Protein AF-A0AAN8HNQ9-F1 (afdb_monomer)

InterPro domains:
  IPR000863 Sulfotransferase domain [PF00685] (38-75)
  IPR027417 P-loop containing nucleoside triphosphate hydrolase [G3DSA:3.40.50.300] (2-85)
  IPR027417 P-loop containing nucleoside triphosphate hydrolase [SSF52540] (8-73)

Organism: Champsocephalus gunnari (NCBI:txid52237)

Radius of gyration: 16.47 Å; Cα contacts (8 Å, |Δi|>4): 32; chains: 1; bounding box: 37×28×40 Å

Sequence (88 aa):
MAVETCEYELVPYRGFTLINGIHDPDDVDQIQDLEIRDSDVFVVTYPKSGTIWMQQILLLLEAKGDLAAISRLNTLSSSFNADLIPLD

Mean predicted aligned error: 9.55 Å

Solvent-accessible surface area (backbone atoms only — not comparable to full-atom values): 5883 Å² total; per-residue (Å²): 132,85,78,82,72,81,80,66,51,74,42,81,50,100,91,46,77,42,47,51,96,79,51,56,73,69,61,62,55,50,60,78,72,58,89,84,56,98,84,67,83,86,87,87,71,64,90,90,75,45,64,69,60,53,52,55,53,51,52,38,58,75,48,73,64,42,63,71,63,48,54,55,48,49,62,54,46,46,58,63,52,45,78,74,46,84,80,130

Structure (mmCIF, N/CA/C/O backbone):
data_AF-A0AAN8HNQ9-F1
#
_entry.id   AF-A0AAN8HNQ9-F1
#
loop_
_atom_site.group_PDB
_atom_site.id
_atom_site.type_symbol
_atom_site.label_atom_id
_atom_site.label_alt_id
_atom_site.label_comp_id
_atom_site.label_asym_id
_atom_site.label_entity_id
_atom_site.label_seq_id
_atom_site.pdbx_PDB_ins_code
_atom_site.Cartn_x
_atom_site.Cartn_y
_atom_site.Cartn_z
_atom_site.occupancy
_atom_site.B_iso_or_equiv
_atom_site.auth_seq_id
_atom_site.auth_comp_id
_atom_site.auth_asym_id
_atom_site.auth_atom_id
_atom_site.pdbx_PDB_model_num
ATOM 1 N N . MET A 1 1 ? 22.244 15.693 21.231 1.00 39.56 1 MET A N 1
ATOM 2 C CA . MET A 1 1 ? 20.999 16.117 20.565 1.00 39.56 1 MET A CA 1
ATOM 3 C C . MET A 1 1 ? 19.921 15.161 21.015 1.00 39.56 1 MET A C 1
ATOM 5 O O . MET A 1 1 ? 20.011 13.988 20.678 1.00 39.56 1 MET A O 1
ATOM 9 N N . ALA A 1 2 ? 19.007 15.616 21.869 1.00 39.62 2 ALA A N 1
ATOM 10 C CA . ALA A 1 2 ? 17.770 14.882 22.087 1.00 39.62 2 ALA A CA 1
ATOM 11 C C . ALA A 1 2 ? 16.966 15.015 20.788 1.00 39.62 2 ALA A C 1
ATOM 13 O O . ALA A 1 2 ? 16.797 16.129 20.302 1.00 39.62 2 ALA A O 1
ATOM 14 N N . VAL A 1 3 ? 16.584 13.891 20.186 1.00 55.50 3 VAL A N 1
ATOM 15 C CA . VAL A 1 3 ? 15.550 13.893 19.151 1.00 55.50 3 VAL A CA 1
ATOM 16 C C . VAL A 1 3 ? 14.261 14.232 19.891 1.00 55.50 3 VAL A C 1
ATOM 18 O O . VAL A 1 3 ? 13.886 13.512 20.817 1.00 55.50 3 VAL A O 1
ATOM 21 N N . GLU A 1 4 ? 13.641 15.363 19.566 1.00 51.03 4 GLU A N 1
ATOM 22 C CA . GLU A 1 4 ? 12.266 15.606 19.984 1.00 51.03 4 GLU A CA 1
ATOM 23 C C . GLU A 1 4 ? 11.405 14.559 19.284 1.00 51.03 4 GLU A C 1
ATOM 25 O O . GLU A 1 4 ? 11.313 14.506 18.058 1.00 51.03 4 GLU A O 1
ATOM 30 N N . THR A 1 5 ? 10.838 13.645 20.061 1.00 52.81 5 THR A N 1
ATOM 31 C CA . THR A 1 5 ? 9.809 12.753 19.552 1.00 52.81 5 THR A CA 1
ATOM 32 C C . THR A 1 5 ? 8.511 13.544 19.570 1.00 52.81 5 THR A C 1
ATOM 34 O O . THR A 1 5 ? 7.974 13.787 20.649 1.00 52.81 5 THR A O 1
ATOM 37 N N . CYS A 1 6 ? 7.999 13.953 18.405 1.00 58.44 6 CYS A N 1
ATOM 38 C CA . CYS A 1 6 ? 6.582 14.296 18.297 1.00 58.44 6 CYS A CA 1
ATOM 39 C C . CYS A 1 6 ? 5.789 13.095 18.821 1.00 58.44 6 CYS A C 1
ATOM 41 O O . CYS A 1 6 ? 5.825 12.017 18.222 1.00 58.44 6 CYS A O 1
ATOM 43 N N . GLU A 1 7 ? 5.134 13.245 19.971 1.00 64.25 7 GLU A N 1
ATOM 44 C CA . GLU A 1 7 ? 4.201 12.232 20.444 1.00 64.25 7 GLU A CA 1
ATOM 45 C C . GLU A 1 7 ? 2.973 12.294 19.543 1.00 64.25 7 GLU A C 1
ATOM 47 O O . GLU A 1 7 ? 2.136 13.187 19.654 1.00 64.25 7 GLU A O 1
ATOM 52 N N . TYR A 1 8 ? 2.899 11.367 18.592 1.00 73.31 8 TYR A N 1
ATOM 53 C CA . TYR A 1 8 ? 1.700 11.199 17.793 1.00 73.31 8 TYR A CA 1
ATOM 54 C C . TYR A 1 8 ? 0.608 10.599 18.676 1.00 73.31 8 TYR A C 1
ATOM 56 O O . TYR A 1 8 ? 0.777 9.510 19.234 1.00 73.31 8 TYR A O 1
ATOM 64 N N . GLU A 1 9 ? -0.515 11.300 18.801 1.00 86.38 9 GLU A N 1
ATOM 65 C CA . GLU A 1 9 ? -1.682 10.765 19.489 1.00 86.38 9 GLU A CA 1
ATOM 66 C C . GLU A 1 9 ? -2.268 9.596 18.690 1.00 86.38 9 GLU A C 1
ATOM 68 O O . GLU A 1 9 ? -2.300 9.599 17.458 1.00 86.38 9 GLU A O 1
ATOM 73 N N . LEU A 1 10 ? -2.714 8.567 19.400 1.00 89.19 10 LEU A N 1
ATOM 74 C CA . LEU A 1 10 ? -3.261 7.355 18.815 1.00 89.19 10 LEU A CA 1
ATOM 75 C C . LEU A 1 10 ? -4.787 7.351 18.938 1.00 89.19 10 LEU A C 1
ATOM 77 O O . LEU A 1 10 ? -5.318 7.424 20.044 1.00 89.19 10 LEU A O 1
ATOM 81 N N . VAL A 1 11 ? -5.488 7.213 17.811 1.00 89.44 11 VAL A N 1
ATOM 82 C CA . VAL A 1 11 ? -6.957 7.240 17.756 1.00 89.44 11 VAL A CA 1
ATOM 83 C C . VAL A 1 11 ? -7.495 5.826 17.515 1.00 89.44 11 VAL A C 1
ATOM 85 O O . VAL A 1 11 ? -7.147 5.208 16.505 1.00 89.44 11 VAL A O 1
ATOM 88 N N . PRO A 1 12 ? -8.333 5.269 18.408 1.00 91.88 12 PRO A N 1
ATOM 89 C CA . PRO A 1 12 ? -8.960 3.974 18.178 1.00 91.88 12 PRO A CA 1
ATOM 90 C C . PRO A 1 12 ? -10.033 4.085 17.089 1.00 91.88 12 PRO A C 1
ATOM 92 O O . PRO A 1 12 ? -10.917 4.937 17.157 1.00 91.88 12 PRO A O 1
ATOM 95 N N . TYR A 1 13 ? -9.992 3.186 16.109 1.00 91.38 13 TYR A N 1
ATOM 96 C CA . TYR A 1 13 ? -10.924 3.171 14.990 1.00 91.38 13 TYR A CA 1
ATOM 97 C C . TYR A 1 13 ? -11.190 1.748 14.489 1.00 91.38 13 TYR A C 1
ATOM 99 O O . TYR A 1 13 ? -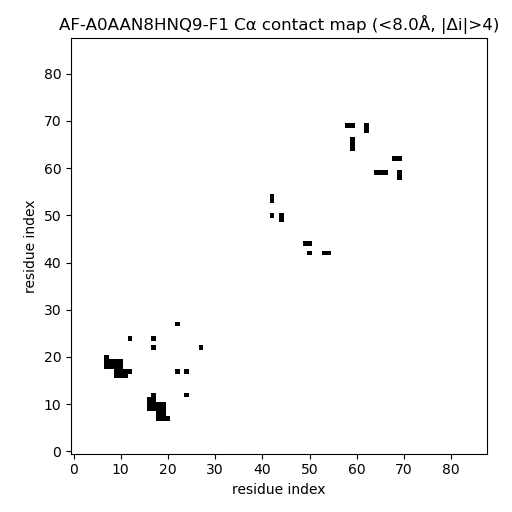10.253 1.002 14.229 1.00 91.38 13 TYR A O 1
ATOM 107 N N . ARG A 1 14 ? -12.466 1.336 14.397 1.00 87.94 14 ARG A N 1
ATOM 108 C CA . ARG A 1 14 ? -12.915 0.010 13.901 1.00 87.94 14 ARG A CA 1
ATOM 109 C C . ARG A 1 14 ? -12.095 -1.204 14.405 1.00 87.94 14 ARG A C 1
ATOM 111 O O . ARG A 1 14 ? -11.942 -2.199 13.702 1.00 87.94 14 ARG A O 1
ATOM 118 N N . GLY A 1 15 ? -11.602 -1.149 15.646 1.00 90.25 15 GLY A N 1
ATOM 119 C CA . GLY A 1 15 ? -10.831 -2.229 16.282 1.00 90.25 15 GLY A CA 1
ATOM 120 C C . GLY A 1 15 ? -9.310 -2.185 16.067 1.00 90.25 15 GLY A C 1
ATOM 121 O O . GLY A 1 15 ? -8.615 -3.068 16.564 1.00 90.25 15 GLY A O 1
ATOM 122 N N . PHE A 1 16 ? -8.787 -1.168 15.380 1.00 89.12 16 PHE A N 1
ATOM 123 C CA . PHE A 1 16 ? -7.357 -0.871 15.244 1.00 89.12 16 PHE A CA 1
ATOM 124 C C . PHE A 1 16 ? -7.043 0.553 15.725 1.00 89.12 16 PHE A C 1
ATOM 126 O O . PHE A 1 16 ? -7.931 1.286 16.158 1.00 89.12 16 PHE A O 1
ATOM 133 N N . THR A 1 17 ? -5.767 0.935 15.687 1.00 91.50 17 THR A N 1
ATOM 134 C CA . THR A 1 17 ? -5.293 2.231 16.176 1.00 91.50 17 THR A CA 1
ATOM 135 C C . THR A 1 17 ? -4.628 3.008 15.049 1.00 91.50 17 THR A C 1
ATOM 137 O O . THR A 1 17 ? -3.698 2.507 14.418 1.00 91.50 17 THR A O 1
ATOM 140 N N . LEU A 1 18 ? -5.108 4.224 14.810 1.00 90.38 18 LEU A N 1
ATOM 141 C CA . LEU A 1 18 ? -4.612 5.149 13.798 1.00 90.38 18 LEU A CA 1
ATOM 142 C C . LEU A 1 18 ? -3.692 6.203 14.415 1.00 90.38 18 LEU A C 1
A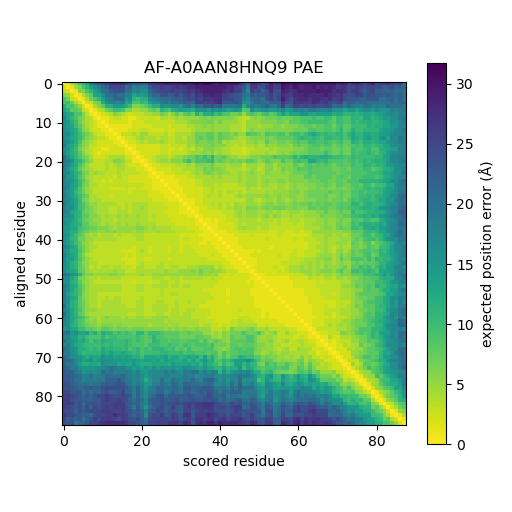TOM 144 O O . LEU A 1 18 ? -3.799 6.518 15.599 1.00 90.38 18 LEU A O 1
ATOM 148 N N . ILE A 1 19 ? -2.792 6.747 13.599 1.00 89.12 19 ILE A N 1
ATOM 149 C CA . ILE A 1 19 ? -1.885 7.825 13.992 1.00 89.12 19 ILE A CA 1
ATOM 150 C C . ILE A 1 19 ? -2.565 9.161 13.673 1.00 89.12 19 ILE A C 1
ATOM 152 O O . ILE A 1 19 ? -2.796 9.463 12.499 1.00 89.12 19 ILE A O 1
ATOM 156 N N . ASN A 1 20 ? -2.885 9.944 14.707 1.00 82.19 20 ASN A N 1
ATOM 157 C CA . ASN A 1 20 ? -3.538 11.245 14.568 1.00 82.19 20 ASN A CA 1
ATOM 158 C C . ASN A 1 20 ? -2.675 12.193 13.720 1.00 82.19 20 ASN A C 1
ATOM 160 O O . ASN A 1 20 ? -1.455 12.244 13.881 1.00 82.19 20 ASN A O 1
ATOM 164 N N . GLY A 1 21 ? -3.304 12.923 12.800 1.00 79.88 21 GLY A N 1
ATOM 165 C CA . GLY A 1 21 ? -2.623 13.827 11.868 1.00 79.88 21 GLY A CA 1
ATOM 166 C C . GLY A 1 21 ? -1.908 13.151 10.688 1.00 79.88 21 GLY A C 1
ATOM 167 O O . GLY A 1 21 ? -1.496 13.857 9.775 1.00 79.88 21 GLY A O 1
ATOM 168 N N . ILE A 1 22 ? -1.785 11.815 10.669 1.00 82.75 22 ILE A N 1
ATOM 169 C CA . ILE A 1 22 ? -1.288 11.049 9.505 1.00 82.75 22 ILE A CA 1
ATOM 170 C C . ILE A 1 22 ? -2.432 10.307 8.805 1.00 82.75 22 ILE A C 1
ATOM 172 O O . ILE A 1 22 ? -2.429 10.166 7.583 1.00 82.75 22 ILE A O 1
ATOM 176 N N . HIS A 1 23 ? -3.401 9.810 9.572 1.00 83.75 23 HIS A N 1
ATOM 177 C CA . HIS A 1 23 ? -4.551 9.077 9.054 1.00 83.75 23 HIS A CA 1
ATOM 178 C C . HIS A 1 23 ? -5.847 9.726 9.530 1.00 83.75 23 HIS A C 1
ATOM 180 O O . HIS A 1 23 ? -6.032 9.904 10.736 1.00 83.75 23 HIS A O 1
ATOM 186 N N . ASP A 1 24 ? -6.742 10.023 8.591 1.00 85.75 24 ASP A N 1
ATOM 187 C CA . ASP A 1 24 ? -8.101 10.459 8.887 1.00 85.75 24 ASP A CA 1
ATOM 188 C C . ASP A 1 24 ? -9.064 9.249 8.873 1.00 85.75 24 ASP A C 1
ATOM 190 O O . ASP A 1 24 ? -9.010 8.432 7.946 1.00 85.75 24 ASP A O 1
ATOM 194 N N . PRO A 1 25 ? -9.917 9.063 9.897 1.00 87.25 25 PRO A N 1
ATOM 195 C CA . PRO A 1 25 ? -10.888 7.970 9.923 1.00 87.25 25 PRO A CA 1
ATOM 196 C C . PRO A 1 25 ? -11.866 7.955 8.737 1.00 87.25 25 PRO A C 1
ATOM 198 O O . PRO A 1 25 ? -12.23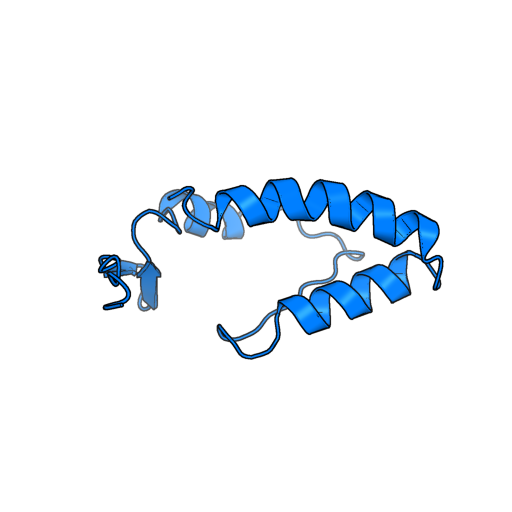3 6.867 8.289 1.00 87.25 25 PRO A O 1
ATOM 201 N N . ASP A 1 26 ? -12.261 9.123 8.217 1.00 89.00 26 ASP A N 1
ATOM 202 C CA . ASP A 1 26 ? -13.176 9.228 7.077 1.00 89.00 26 ASP A CA 1
ATOM 203 C C . ASP A 1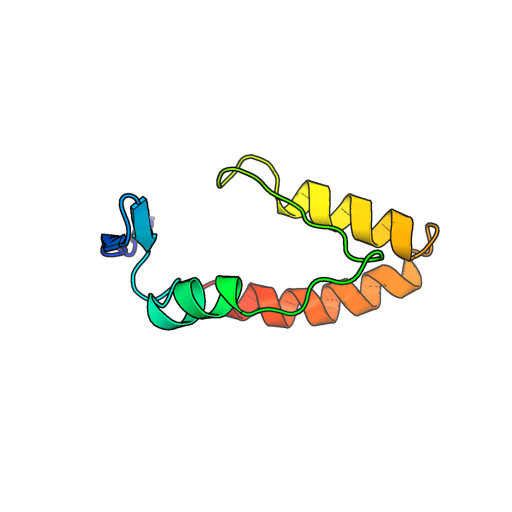 26 ? -12.485 8.776 5.782 1.00 89.00 26 ASP A C 1
ATOM 205 O O . ASP A 1 26 ? -13.109 8.118 4.946 1.00 89.00 26 ASP A O 1
ATOM 209 N N . ASP A 1 27 ? -11.185 9.053 5.624 1.00 88.25 27 ASP A N 1
ATOM 210 C CA . ASP A 1 27 ? -10.385 8.535 4.504 1.00 88.25 27 ASP A CA 1
ATOM 211 C C . ASP A 1 27 ? -10.286 7.005 4.556 1.00 88.25 27 ASP A C 1
ATOM 213 O O . ASP A 1 27 ? -10.404 6.328 3.534 1.00 88.25 27 ASP A O 1
ATOM 217 N N . VAL A 1 28 ? -10.108 6.436 5.754 1.00 88.44 28 VAL A N 1
ATOM 218 C CA . VAL A 1 28 ? -10.040 4.978 5.946 1.00 88.44 28 VAL A CA 1
ATOM 219 C C . VAL A 1 28 ? -11.359 4.297 5.574 1.00 88.44 28 VAL A C 1
ATOM 221 O O . VAL A 1 28 ? -11.343 3.187 5.037 1.00 88.44 28 VAL A O 1
ATOM 224 N N . ASP A 1 29 ? -12.493 4.949 5.819 1.00 91.12 29 ASP A N 1
ATOM 225 C CA . ASP A 1 29 ? -13.803 4.433 5.421 1.00 91.12 29 ASP A CA 1
ATOM 226 C C . ASP A 1 29 ? -14.012 4.449 3.915 1.00 91.12 29 ASP A C 1
ATOM 228 O O . ASP A 1 29 ? -14.492 3.460 3.359 1.00 91.12 29 ASP A O 1
ATOM 232 N N . GLN A 1 30 ? -13.576 5.517 3.251 1.00 90.94 30 GLN A N 1
ATOM 233 C CA . GLN A 1 30 ? -13.685 5.652 1.799 1.00 90.94 30 GLN A CA 1
ATOM 234 C C . GLN A 1 30 ? -12.893 4.586 1.035 1.00 90.94 30 GLN A C 1
ATOM 236 O O . GLN A 1 30 ? -13.262 4.247 -0.088 1.00 90.94 30 GLN A O 1
ATOM 241 N N . ILE A 1 31 ? -11.849 3.997 1.638 1.00 89.88 31 ILE A N 1
ATOM 242 C CA . ILE A 1 31 ? -11.093 2.888 1.027 1.00 89.88 31 ILE A CA 1
ATOM 243 C C . ILE A 1 31 ? -12.018 1.716 0.657 1.00 89.88 31 ILE A C 1
ATOM 245 O O . ILE A 1 31 ? -11.747 1.012 -0.315 1.00 89.88 31 ILE A O 1
ATOM 249 N N . GLN A 1 32 ? -13.112 1.506 1.399 1.00 88.06 32 GLN A N 1
ATOM 250 C CA . GLN A 1 32 ? -14.066 0.421 1.135 1.00 88.06 32 GLN A CA 1
ATOM 251 C C . GLN A 1 32 ? -14.879 0.630 -0.148 1.00 88.06 32 GLN A C 1
ATOM 253 O O . GLN A 1 32 ? -15.340 -0.350 -0.732 1.00 88.06 32 GLN A O 1
ATOM 258 N N . ASP A 1 33 ? -15.018 1.880 -0.590 1.00 93.00 33 ASP A N 1
ATOM 259 C CA . ASP A 1 33 ? -15.814 2.274 -1.754 1.00 93.00 33 ASP A CA 1
ATOM 260 C C . ASP A 1 33 ? -14.959 2.498 -3.016 1.00 93.00 33 ASP A C 1
ATOM 262 O O . ASP A 1 33 ? -15.485 2.862 -4.071 1.00 93.00 33 ASP A O 1
ATOM 266 N N . LEU A 1 34 ? -13.639 2.286 -2.937 1.00 91.62 34 LEU A N 1
ATOM 267 C CA . LEU A 1 34 ? -12.741 2.428 -4.084 1.00 91.62 34 LEU A CA 1
ATOM 268 C C . LEU A 1 34 ? -13.026 1.366 -5.156 1.00 91.62 34 LEU A C 1
ATOM 270 O O . LEU A 1 34 ? -13.172 0.176 -4.870 1.00 91.62 34 LEU A O 1
ATOM 274 N N . GLU A 1 35 ? -13.047 1.793 -6.420 1.00 95.44 35 GLU A N 1
ATOM 275 C CA . GLU A 1 35 ? -13.170 0.888 -7.562 1.00 95.44 35 GLU A CA 1
ATOM 276 C C . GLU A 1 35 ? -11.873 0.087 -7.743 1.00 95.44 35 GLU A C 1
ATOM 278 O O . GLU A 1 35 ? -10.805 0.662 -7.956 1.00 95.44 35 GLU A O 1
ATOM 283 N N . ILE A 1 36 ? -11.973 -1.243 -7.683 1.00 95.19 36 ILE A N 1
ATOM 284 C CA . ILE A 1 36 ? -10.850 -2.159 -7.905 1.00 95.19 36 ILE A CA 1
ATOM 285 C C . ILE A 1 36 ? -10.913 -2.691 -9.333 1.00 95.19 36 ILE A C 1
ATOM 287 O O . ILE A 1 36 ? -11.943 -3.208 -9.771 1.00 95.19 36 ILE A O 1
ATOM 291 N N . ARG A 1 37 ? -9.788 -2.615 -10.044 1.00 96.25 37 ARG A N 1
ATOM 292 C CA . ARG A 1 37 ? -9.630 -3.148 -11.399 1.00 96.25 37 ARG A CA 1
ATOM 293 C C . ARG A 1 37 ? -8.833 -4.447 -11.363 1.00 96.25 37 ARG A C 1
ATOM 295 O O . ARG A 1 37 ? -7.932 -4.615 -10.548 1.00 96.25 37 ARG A O 1
ATOM 302 N N . ASP A 1 38 ? -9.069 -5.324 -12.337 1.00 97.25 38 ASP A N 1
ATOM 303 C CA . ASP A 1 38 ? -8.330 -6.593 -12.471 1.00 97.25 38 ASP A CA 1
ATOM 304 C C . ASP A 1 38 ? -6.811 -6.408 -12.678 1.00 97.25 38 ASP A C 1
ATOM 306 O O . ASP A 1 38 ? -6.033 -7.341 -12.493 1.00 97.25 38 ASP A O 1
ATOM 310 N N . SER A 1 39 ? -6.383 -5.213 -13.094 1.00 94.69 39 SER A N 1
ATOM 311 C CA . SER A 1 39 ? -4.980 -4.853 -13.318 1.00 94.69 39 SER A CA 1
ATOM 312 C C . SER A 1 39 ? -4.269 -4.290 -12.087 1.00 94.69 39 SER A C 1
ATOM 314 O O . SER A 1 39 ? -3.066 -4.039 -12.161 1.00 94.69 39 SER A O 1
ATOM 316 N N . ASP A 1 40 ? -4.990 -4.024 -10.998 1.00 94.06 40 ASP A N 1
ATOM 317 C CA . ASP A 1 40 ? -4.423 -3.320 -9.852 1.00 94.06 40 ASP A CA 1
ATOM 318 C C . ASP A 1 40 ? -3.521 -4.237 -9.020 1.00 94.06 40 ASP A C 1
ATOM 320 O O . ASP A 1 40 ? -3.778 -5.429 -8.836 1.00 94.06 40 ASP A O 1
ATOM 324 N N . VAL A 1 41 ? -2.440 -3.661 -8.494 1.00 92.19 41 VAL A N 1
ATOM 325 C CA . VAL A 1 41 ? -1.458 -4.366 -7.666 1.00 92.19 41 VAL A CA 1
ATOM 326 C C . VAL A 1 41 ? -1.351 -3.665 -6.320 1.00 92.19 41 VAL A C 1
ATOM 328 O O . VAL A 1 41 ? -0.958 -2.502 -6.243 1.00 92.19 41 VAL A O 1
ATOM 331 N N . PHE A 1 42 ? -1.654 -4.392 -5.244 1.00 92.69 42 PHE A N 1
ATOM 332 C CA . PHE A 1 42 ? -1.599 -3.875 -3.878 1.00 92.69 42 PHE A CA 1
ATOM 333 C C . PHE A 1 42 ? -0.362 -4.385 -3.134 1.00 92.69 42 PHE A C 1
ATOM 335 O O . PHE A 1 42 ? -0.056 -5.578 -3.143 1.00 92.69 42 PHE A O 1
ATOM 342 N N . VAL A 1 43 ? 0.319 -3.482 -2.425 1.00 91.94 43 VAL A N 1
ATOM 343 C CA . VAL A 1 43 ? 1.381 -3.824 -1.470 1.00 91.94 43 VAL A CA 1
ATOM 344 C C . VAL A 1 43 ? 0.822 -3.705 -0.063 1.00 91.94 43 VAL A C 1
ATOM 346 O O . VAL A 1 43 ? 0.590 -2.603 0.424 1.00 91.94 43 VAL A O 1
ATOM 349 N N . VAL A 1 44 ? 0.635 -4.843 0.602 1.00 94.00 44 VAL A N 1
ATOM 350 C CA . VAL A 1 44 ? 0.149 -4.897 1.984 1.00 94.00 44 VAL A CA 1
ATOM 351 C C . VAL A 1 44 ? 1.300 -5.302 2.895 1.00 94.00 44 VAL A C 1
ATOM 353 O O . VAL A 1 44 ? 1.851 -6.395 2.773 1.00 94.00 44 VAL A O 1
ATOM 356 N N . THR A 1 45 ? 1.686 -4.412 3.806 1.00 91.19 45 THR A N 1
ATOM 357 C CA . THR A 1 45 ? 2.816 -4.624 4.720 1.00 91.19 45 THR A CA 1
ATOM 358 C C . THR A 1 45 ? 2.503 -4.074 6.099 1.00 91.19 45 THR A C 1
ATOM 360 O O . THR A 1 45 ? 1.883 -3.019 6.208 1.00 91.19 45 THR A O 1
ATOM 363 N N . TYR A 1 46 ? 3.015 -4.721 7.144 1.00 93.75 46 TYR A N 1
ATOM 364 C CA . TYR A 1 46 ? 3.075 -4.096 8.461 1.00 93.75 46 TYR A CA 1
ATOM 365 C C . TYR A 1 46 ? 4.101 -2.941 8.451 1.00 93.75 46 TYR A C 1
ATOM 367 O O . TYR A 1 46 ? 5.115 -3.037 7.742 1.00 93.75 46 TYR A O 1
ATOM 375 N N . PRO A 1 47 ? 3.876 -1.839 9.198 1.00 88.94 47 PRO A N 1
ATOM 376 C CA . PRO A 1 47 ? 4.807 -0.720 9.229 1.00 88.94 47 PRO A CA 1
ATOM 377 C C . PRO A 1 47 ? 6.239 -1.163 9.531 1.00 88.94 47 PRO A C 1
ATOM 379 O O . PRO A 1 47 ? 6.491 -2.017 10.378 1.00 88.94 47 PRO A O 1
ATOM 382 N N . LYS A 1 48 ? 7.197 -0.546 8.833 1.00 88.44 48 LYS A N 1
ATOM 383 C CA . LYS A 1 48 ? 8.644 -0.820 8.944 1.00 88.44 48 LYS A CA 1
ATOM 384 C C . LYS A 1 48 ? 9.106 -2.193 8.429 1.00 88.44 48 LYS A C 1
ATOM 386 O O . LYS A 1 48 ? 10.305 -2.447 8.460 1.00 88.44 48 LYS A O 1
ATOM 391 N N . SER A 1 49 ? 8.233 -3.026 7.855 1.00 92.88 49 SER A N 1
ATOM 392 C CA . SER A 1 49 ? 8.627 -4.299 7.220 1.00 92.88 49 SER A CA 1
ATOM 393 C C . SER A 1 49 ? 9.254 -4.154 5.824 1.00 92.88 49 SER A C 1
ATOM 395 O O . SER A 1 49 ? 9.600 -5.159 5.211 1.00 92.88 49 SER A O 1
ATOM 397 N N . GLY A 1 50 ? 9.421 -2.927 5.316 1.00 89.19 50 GLY A N 1
ATOM 398 C CA . GLY A 1 50 ? 10.095 -2.667 4.036 1.00 89.19 50 GLY A CA 1
ATOM 399 C C . GLY A 1 50 ? 9.185 -2.206 2.894 1.00 89.19 50 GLY A C 1
ATOM 400 O O . GLY A 1 50 ? 9.449 -2.537 1.742 1.00 89.19 50 GLY A O 1
ATOM 401 N N . THR A 1 51 ? 8.148 -1.411 3.176 1.00 89.31 51 THR A N 1
ATOM 402 C CA . THR A 1 51 ? 7.223 -0.864 2.161 1.00 89.31 51 THR A CA 1
ATOM 403 C C . THR A 1 51 ? 7.950 -0.110 1.043 1.00 89.31 51 THR A C 1
ATOM 405 O O . THR A 1 51 ? 7.695 -0.365 -0.129 1.00 89.31 51 THR A O 1
ATOM 408 N N . ILE A 1 52 ? 8.930 0.734 1.391 1.00 89.12 52 ILE A N 1
ATOM 409 C CA . ILE A 1 52 ? 9.752 1.476 0.416 1.00 89.12 52 ILE A CA 1
ATOM 410 C C . ILE A 1 52 ? 10.521 0.533 -0.510 1.00 89.12 52 ILE A C 1
ATOM 412 O O . ILE A 1 52 ? 10.629 0.769 -1.711 1.00 89.12 52 ILE A O 1
ATOM 416 N N . TRP A 1 53 ? 11.045 -0.563 0.038 1.00 90.00 53 TRP A N 1
ATOM 417 C CA . TRP A 1 53 ? 11.816 -1.515 -0.750 1.00 90.00 53 TRP A CA 1
ATOM 418 C C . TRP A 1 53 ? 10.926 -2.243 -1.764 1.00 90.00 53 TRP A C 1
ATOM 420 O O . TRP A 1 53 ? 11.289 -2.353 -2.933 1.00 90.00 53 TRP A O 1
ATOM 430 N N . MET A 1 54 ? 9.717 -2.642 -1.351 1.00 93.88 54 MET A N 1
ATOM 431 C CA . MET A 1 54 ? 8.733 -3.248 -2.254 1.00 93.88 54 MET A CA 1
ATOM 432 C C . MET A 1 54 ? 8.243 -2.273 -3.331 1.00 93.88 54 MET A C 1
ATOM 434 O O . MET A 1 54 ? 8.163 -2.655 -4.497 1.00 93.88 54 MET A O 1
ATOM 438 N N . GLN A 1 55 ? 7.980 -1.010 -2.976 1.00 89.75 55 GLN A N 1
ATOM 439 C CA . GLN A 1 55 ? 7.607 0.031 -3.942 1.00 89.75 55 GLN A CA 1
ATOM 440 C C . GLN A 1 55 ? 8.693 0.230 -5.009 1.00 89.75 55 GLN A C 1
ATOM 442 O O . GLN A 1 55 ? 8.381 0.284 -6.196 1.00 89.75 55 GLN A O 1
ATOM 447 N N . GLN A 1 56 ? 9.973 0.256 -4.617 1.00 89.19 56 GLN A N 1
ATOM 448 C CA . GLN A 1 56 ? 11.080 0.401 -5.566 1.00 89.19 56 GLN A CA 1
ATOM 449 C C . GLN A 1 56 ? 11.188 -0.791 -6.532 1.00 89.19 56 GLN A C 1
ATOM 451 O O . GLN A 1 56 ? 11.463 -0.600 -7.717 1.00 89.19 56 GLN A O 1
ATO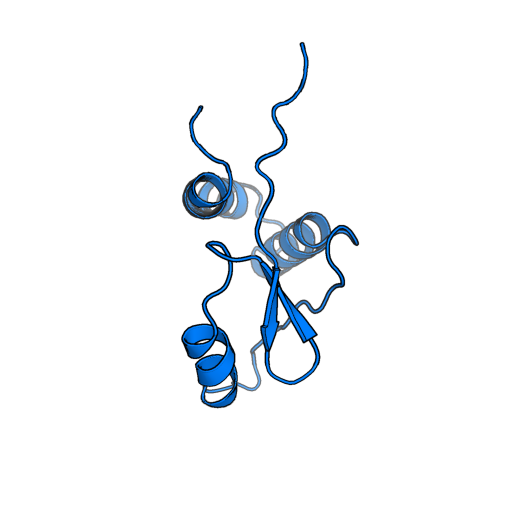M 456 N N . ILE A 1 57 ? 10.954 -2.017 -6.051 1.00 91.69 57 ILE A N 1
ATOM 457 C CA . ILE A 1 57 ? 10.939 -3.222 -6.895 1.00 91.69 57 ILE A CA 1
ATOM 458 C C . ILE A 1 57 ? 9.782 -3.167 -7.903 1.00 91.69 57 ILE A C 1
ATOM 460 O O . ILE A 1 57 ? 9.990 -3.462 -9.080 1.00 91.69 57 ILE A O 1
ATOM 464 N N . LEU A 1 58 ? 8.584 -2.756 -7.475 1.00 91.56 58 LEU A N 1
ATOM 465 C CA . LEU A 1 58 ? 7.434 -2.620 -8.374 1.00 91.56 58 LEU A CA 1
ATOM 466 C C . LEU A 1 58 ? 7.651 -1.543 -9.439 1.00 91.56 58 LEU A C 1
ATOM 468 O O . LEU A 1 58 ? 7.360 -1.785 -10.606 1.00 91.56 58 LEU A O 1
ATOM 472 N N . LEU A 1 59 ? 8.230 -0.396 -9.068 1.00 89.12 59 LEU A N 1
ATOM 473 C CA . LEU A 1 59 ? 8.583 0.658 -10.024 1.00 89.12 59 LEU A CA 1
ATOM 474 C C . LEU A 1 59 ? 9.563 0.154 -11.091 1.00 89.12 59 LEU A C 1
ATOM 476 O O . LEU A 1 59 ? 9.415 0.476 -12.268 1.00 89.12 59 LEU A O 1
ATOM 480 N N . LEU A 1 60 ? 10.544 -0.665 -10.697 1.00 90.69 60 LEU A N 1
ATOM 481 C CA . LEU A 1 60 ? 11.480 -1.297 -11.630 1.00 90.69 60 LEU A CA 1
ATOM 482 C C . LEU A 1 60 ? 10.786 -2.269 -12.585 1.00 90.69 60 LEU A C 1
ATOM 484 O O . LEU A 1 60 ? 11.110 -2.283 -13.774 1.00 90.69 60 LEU A O 1
ATOM 488 N N . LEU A 1 61 ? 9.845 -3.066 -12.078 1.00 92.44 61 LEU A N 1
ATOM 489 C CA . LEU A 1 61 ? 9.082 -4.009 -12.890 1.00 92.44 61 LEU A CA 1
ATOM 490 C C . LEU A 1 61 ? 8.206 -3.278 -13.916 1.00 92.44 61 LEU A C 1
ATOM 492 O O . LEU A 1 61 ? 8.259 -3.603 -15.102 1.00 92.44 61 LEU A O 1
ATOM 496 N N . GLU A 1 62 ? 7.468 -2.260 -13.472 1.00 90.06 62 GLU A N 1
ATOM 497 C CA . GLU A 1 62 ? 6.571 -1.465 -14.317 1.00 90.06 62 GLU A CA 1
ATOM 498 C C . GLU A 1 62 ? 7.343 -0.703 -15.403 1.00 90.06 62 GLU A C 1
ATOM 500 O O . GLU A 1 62 ? 6.983 -0.720 -16.581 1.00 90.06 62 GLU A O 1
ATOM 505 N N . ALA A 1 63 ? 8.489 -0.118 -15.041 1.00 90.38 63 ALA A N 1
ATOM 506 C CA . ALA A 1 63 ? 9.378 0.553 -15.985 1.00 90.38 63 ALA A CA 1
ATOM 507 C C . ALA A 1 63 ? 10.171 -0.417 -16.882 1.00 90.38 63 ALA A C 1
ATOM 509 O O . ALA A 1 63 ? 11.001 0.029 -17.675 1.00 90.38 63 ALA A O 1
ATOM 510 N N . LYS A 1 64 ? 9.975 -1.740 -16.757 1.00 90.69 64 LYS A N 1
ATOM 511 C CA . LYS A 1 64 ? 10.738 -2.778 -17.480 1.00 90.69 64 LYS A CA 1
ATOM 512 C C . LYS A 1 64 ? 12.258 -2.609 -17.332 1.00 90.69 64 LYS A C 1
ATOM 514 O O . LYS A 1 64 ? 13.018 -2.897 -18.255 1.00 90.69 64 LYS A O 1
ATOM 519 N N . GLY A 1 65 ? 12.697 -2.124 -16.171 1.00 85.88 65 GLY A N 1
ATOM 520 C CA . GLY A 1 65 ? 14.097 -1.833 -15.869 1.00 85.88 65 GLY A CA 1
ATOM 521 C C . GLY A 1 65 ? 14.629 -0.489 -16.387 1.00 85.88 65 GLY A C 1
ATOM 522 O O . GLY A 1 65 ? 15.829 -0.248 -16.260 1.00 85.88 65 GLY A O 1
ATOM 523 N N . ASP A 1 66 ? 13.794 0.401 -16.940 1.00 90.75 66 ASP A N 1
ATOM 524 C CA . ASP A 1 66 ? 14.221 1.745 -17.354 1.00 90.75 66 ASP A CA 1
ATOM 525 C C . ASP A 1 66 ? 14.446 2.670 -16.144 1.00 90.75 66 ASP A C 1
ATOM 527 O O . ASP A 1 66 ? 13.527 3.256 -15.565 1.00 90.75 66 ASP A O 1
ATOM 531 N N . LEU A 1 67 ? 15.716 2.842 -15.783 1.00 86.06 67 LEU A N 1
ATOM 532 C CA . LEU A 1 67 ? 16.138 3.680 -14.663 1.00 86.06 67 LEU A CA 1
ATOM 533 C C . LEU A 1 67 ? 15.876 5.180 -14.887 1.00 86.06 67 LEU A C 1
ATOM 535 O O . LEU A 1 67 ? 15.709 5.919 -13.914 1.00 86.06 67 LEU A O 1
ATOM 539 N N . ALA A 1 68 ? 15.814 5.650 -16.138 1.00 86.69 68 ALA A N 1
ATOM 540 C CA . ALA A 1 68 ? 15.557 7.059 -16.432 1.00 86.69 68 ALA A CA 1
ATOM 541 C C . ALA A 1 68 ? 14.093 7.431 -16.152 1.00 86.69 68 ALA A C 1
ATOM 543 O O . ALA A 1 68 ? 13.820 8.522 -15.643 1.00 86.69 68 ALA A O 1
ATOM 544 N N . ALA A 1 69 ? 13.161 6.515 -16.433 1.00 80.50 69 ALA A N 1
ATOM 545 C CA . ALA A 1 69 ? 11.752 6.669 -16.081 1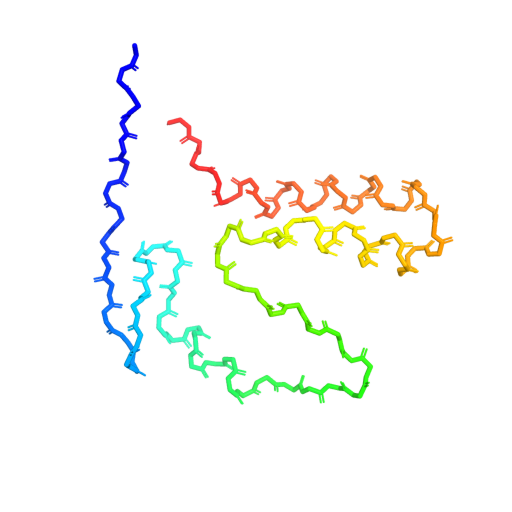.00 80.50 69 ALA A CA 1
ATOM 546 C C . ALA A 1 69 ? 11.560 6.729 -14.555 1.00 80.50 69 ALA A C 1
ATOM 548 O O . ALA A 1 69 ? 10.878 7.618 -14.042 1.00 80.50 69 ALA A O 1
ATOM 549 N N . ILE A 1 70 ? 12.244 5.847 -13.821 1.00 81.50 70 ILE A N 1
ATOM 550 C CA . ILE A 1 70 ? 12.154 5.761 -12.357 1.00 81.50 70 ILE A CA 1
ATOM 551 C C . ILE A 1 70 ? 12.737 6.999 -11.682 1.00 81.50 70 ILE A C 1
ATOM 553 O O . ILE A 1 70 ? 12.154 7.496 -10.725 1.00 81.50 70 ILE A O 1
ATOM 557 N N . SER A 1 71 ? 13.847 7.551 -12.185 1.00 79.50 71 SER A N 1
ATOM 558 C CA . SER A 1 71 ? 14.432 8.767 -11.608 1.00 79.50 71 SER A CA 1
ATOM 559 C C . SER A 1 71 ? 13.445 9.937 -11.599 1.00 79.50 71 SER A C 1
ATOM 561 O O . SER A 1 71 ? 13.432 10.700 -10.638 1.00 79.50 71 SER A O 1
ATOM 563 N N . ARG A 1 72 ? 12.604 10.072 -12.634 1.00 73.38 72 ARG A N 1
ATOM 564 C CA . ARG A 1 72 ? 11.576 11.126 -12.709 1.00 73.38 72 ARG A CA 1
ATOM 565 C C . ARG A 1 72 ? 10.455 10.883 -11.705 1.00 73.38 72 ARG A C 1
ATOM 567 O O . ARG A 1 72 ? 10.019 11.815 -11.036 1.00 73.38 72 ARG A O 1
ATOM 574 N N . LEU A 1 73 ? 10.024 9.628 -11.579 1.00 71.00 73 LEU A N 1
ATOM 575 C CA . LEU A 1 73 ? 9.013 9.224 -10.606 1.00 71.00 73 LEU A CA 1
ATOM 576 C C . LEU A 1 73 ? 9.514 9.390 -9.176 1.00 71.00 73 LEU A C 1
ATOM 578 O O . LEU A 1 73 ? 8.750 9.832 -8.337 1.00 71.00 73 LEU A O 1
ATOM 582 N N . ASN A 1 74 ? 10.791 9.130 -8.900 1.00 68.88 74 ASN A N 1
ATOM 583 C CA . ASN A 1 74 ? 11.375 9.339 -7.580 1.00 68.88 74 ASN A CA 1
ATOM 584 C C . ASN A 1 74 ? 11.461 10.820 -7.214 1.00 68.88 74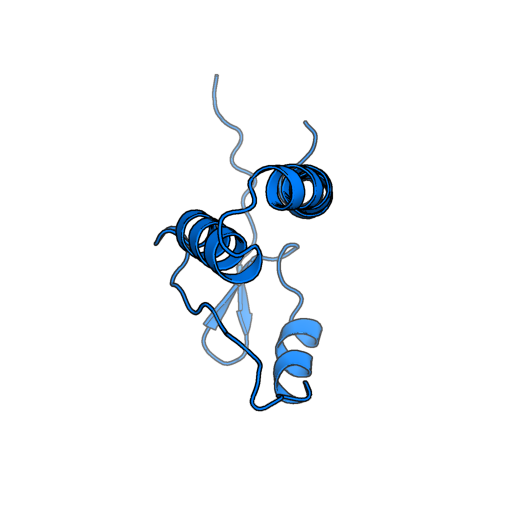 ASN A C 1
ATOM 586 O O . ASN A 1 74 ? 11.234 11.146 -6.059 1.00 68.88 74 ASN A O 1
ATOM 590 N N . THR A 1 75 ? 11.702 11.720 -8.172 1.00 64.94 75 THR A N 1
ATOM 591 C CA . THR A 1 75 ? 11.628 13.172 -7.931 1.00 64.94 75 THR A CA 1
ATOM 592 C C . THR A 1 75 ? 10.201 13.636 -7.597 1.00 64.94 75 THR A C 1
ATOM 594 O O . THR A 1 75 ? 10.023 14.515 -6.757 1.00 64.94 75 THR A O 1
ATOM 597 N N . LEU A 1 76 ? 9.177 13.020 -8.198 1.00 59.81 76 LEU A N 1
ATOM 598 C CA . LEU A 1 76 ? 7.759 13.299 -7.912 1.00 59.81 76 LEU A CA 1
ATOM 599 C C . LEU A 1 76 ? 7.269 12.597 -6.631 1.00 59.81 76 LEU A C 1
ATOM 601 O O . LEU A 1 76 ? 6.490 13.139 -5.853 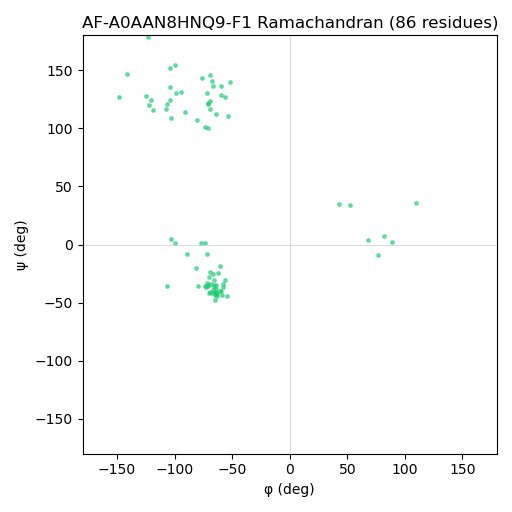1.00 59.81 76 LEU A O 1
ATOM 605 N N . SER A 1 77 ? 7.759 11.391 -6.373 1.00 56.53 77 SER A N 1
ATOM 606 C CA . SER A 1 77 ? 7.472 10.608 -5.173 1.00 56.53 77 SER A CA 1
ATOM 607 C C . SER A 1 77 ? 8.165 11.214 -3.959 1.00 56.53 77 SER A C 1
ATOM 609 O O . SER A 1 77 ? 7.601 11.201 -2.874 1.00 56.53 77 SER A O 1
ATOM 611 N N . SER A 1 78 ? 9.343 11.826 -4.117 1.00 55.62 78 SER A N 1
ATOM 612 C CA . SER A 1 78 ? 9.971 12.590 -3.042 1.00 55.62 78 SER A CA 1
ATOM 613 C C . SER A 1 78 ? 9.170 13.829 -2.668 1.00 55.62 78 SER A C 1
ATOM 615 O O . SER A 1 78 ? 9.194 14.170 -1.500 1.00 55.62 78 SER A O 1
ATOM 617 N N . SER A 1 79 ? 8.424 14.467 -3.583 1.00 51.19 79 SER A N 1
ATOM 618 C CA . SER A 1 79 ? 7.499 15.540 -3.183 1.00 51.19 79 SER A CA 1
ATOM 619 C C . SER A 1 79 ? 6.280 15.011 -2.423 1.00 51.19 79 SER A C 1
ATOM 621 O O . SER A 1 79 ? 5.871 15.643 -1.466 1.00 51.19 79 SER A O 1
ATOM 623 N N . PHE A 1 80 ? 5.768 13.820 -2.757 1.00 48.09 80 PHE A N 1
ATOM 624 C CA . PHE A 1 80 ? 4.686 13.180 -1.989 1.00 48.09 80 PHE A CA 1
ATOM 625 C C . PHE A 1 80 ? 5.150 12.616 -0.633 1.00 48.09 80 PHE A C 1
ATOM 627 O O . PHE A 1 80 ? 4.411 12.662 0.342 1.00 48.09 80 PHE A O 1
ATOM 634 N N . ASN A 1 81 ? 6.372 12.080 -0.551 1.00 41.94 81 ASN A N 1
ATOM 635 C CA . ASN A 1 81 ? 6.961 11.582 0.697 1.00 41.94 81 ASN A CA 1
ATOM 636 C C . ASN A 1 81 ? 7.569 12.708 1.555 1.00 41.94 81 ASN A C 1
ATOM 638 O O . ASN A 1 81 ? 7.765 12.501 2.749 1.00 41.94 81 ASN A O 1
ATOM 642 N N . ALA A 1 82 ? 7.886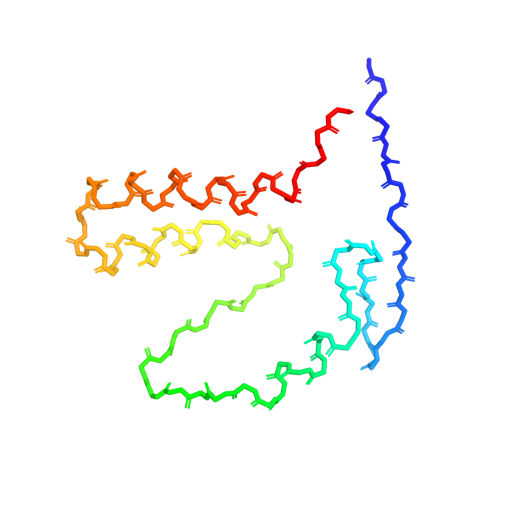 13.874 0.978 1.00 41.81 82 ALA A N 1
ATOM 643 C CA . ALA A 1 82 ? 8.351 15.044 1.726 1.00 41.81 82 ALA A CA 1
ATOM 644 C C . ALA A 1 82 ? 7.234 15.662 2.571 1.00 41.81 82 ALA A C 1
ATOM 646 O O . ALA A 1 82 ? 7.529 16.173 3.641 1.00 41.81 82 ALA A O 1
ATOM 647 N N . ASP A 1 83 ? 5.968 15.521 2.171 1.00 41.62 83 ASP A N 1
ATOM 648 C CA . ASP A 1 83 ? 4.826 15.916 3.008 1.00 41.62 83 ASP A CA 1
ATOM 649 C C . ASP A 1 83 ? 4.615 14.967 4.215 1.00 41.62 83 ASP A C 1
ATOM 651 O O . ASP A 1 83 ? 3.838 15.264 5.119 1.00 41.62 83 ASP A O 1
ATOM 655 N N . LEU A 1 84 ? 5.341 13.839 4.269 1.00 45.19 84 LEU A N 1
ATOM 656 C CA . LEU A 1 84 ? 5.382 12.878 5.384 1.00 45.19 84 LEU A CA 1
ATOM 657 C C . LEU A 1 84 ? 6.652 12.989 6.250 1.00 45.19 84 LEU A C 1
ATOM 659 O O . LEU A 1 84 ? 6.851 12.183 7.163 1.00 45.19 84 LEU A O 1
ATOM 663 N N . ILE A 1 85 ? 7.514 13.972 5.987 1.00 41.19 85 ILE A N 1
ATOM 664 C CA . ILE A 1 85 ? 8.638 14.321 6.859 1.00 41.19 85 ILE A CA 1
ATOM 665 C C . ILE A 1 85 ? 8.392 15.765 7.301 1.00 41.19 85 ILE A C 1
ATOM 667 O O . ILE A 1 85 ? 8.382 16.641 6.440 1.00 41.19 85 ILE A O 1
ATOM 671 N N . PRO A 1 86 ? 8.179 16.049 8.598 1.00 33.06 86 PRO A N 1
ATOM 672 C CA . PRO A 1 86 ? 8.012 17.426 9.039 1.00 33.06 86 PRO A CA 1
ATOM 673 C C . PRO A 1 86 ? 9.236 18.239 8.602 1.00 33.06 86 PRO A C 1
ATOM 675 O O . PRO A 1 86 ? 10.372 17.832 8.857 1.00 33.06 86 PRO A O 1
ATOM 678 N N . LEU A 1 87 ? 8.999 19.354 7.909 1.00 35.59 87 LEU A N 1
ATOM 679 C CA . LEU A 1 87 ? 9.972 20.440 7.836 1.00 35.59 87 LEU A CA 1
ATOM 680 C C . LEU A 1 87 ? 10.210 20.923 9.272 1.00 35.59 87 LEU A C 1
ATOM 682 O O . LEU A 1 87 ? 9.226 21.142 9.976 1.00 35.59 87 LEU A O 1
ATOM 686 N N . ASP A 1 88 ? 11.491 21.002 9.646 1.00 40.56 88 ASP A N 1
ATOM 687 C CA . ASP A 1 88 ? 12.068 21.425 10.938 1.00 40.56 88 ASP A CA 1
ATOM 688 C C . ASP A 1 88 ? 11.134 22.139 11.937 1.00 40.56 88 ASP A C 1
ATOM 690 O O . ASP A 1 88 ? 10.538 23.185 11.581 1.00 40.56 88 ASP A O 1
#

Foldseek 3Di:
DPDPPPPFDWDDDPNDIDGPPVDDNVVVVCVVVDDDDPPDDDDDDDPPPQPVVVVVVVLCVVCVNPPVVVVVVVVVVCVVCVVVPDDD

Secondary structure (DSSP, 8-state):
-------PPEEEETTEEEETTT--HHHHHHGGGPPPPTT-------TTSSHHHHHHHHHHHHTTT-HHHHHHHHHHHHHHHHTTS---

pLDDT: mean 78.98, std 18.32, range [33.06, 97.25]